Protein AF-A0A966SV02-F1 (afdb_monomer)

Nearest PDB structures (foldseek):
  1miy-assembly1_B  TM=7.704E-01  e=9.177E-01  Geobacillus stearothermophilus
  6tvz-assembly1_A  TM=8.259E-01  e=4.206E+00  Planococcus halocryophilus
  2cru-assembly1_A  TM=5.093E-01  e=5.977E+00  Homo sapiens

Structure (mmCIF, N/CA/C/O backbone):
data_AF-A0A966SV02-F1
#
_entry.id   AF-A0A966SV02-F1
#
loop_
_atom_site.group_PDB
_at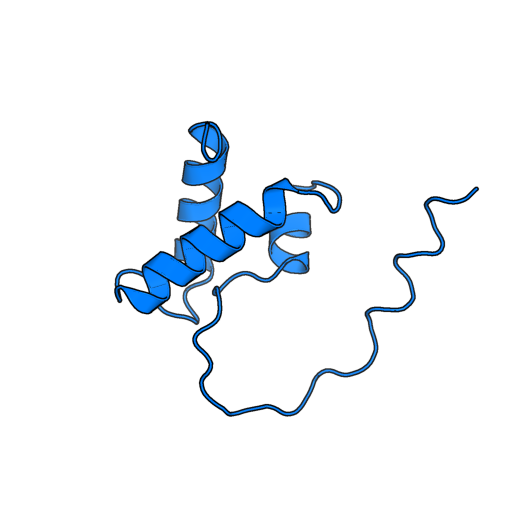om_site.id
_atom_site.type_symbol
_atom_site.label_atom_id
_atom_site.label_alt_id
_atom_site.label_comp_id
_atom_site.label_asym_id
_atom_site.label_entity_id
_atom_site.label_seq_id
_atom_site.pdbx_PDB_ins_code
_atom_site.Cartn_x
_atom_site.Cartn_y
_atom_site.Cartn_z
_atom_site.occupancy
_atom_site.B_iso_or_equiv
_atom_site.auth_seq_id
_atom_site.auth_comp_id
_atom_site.auth_asym_id
_atom_site.auth_atom_id
_atom_site.pdbx_PDB_model_num
ATOM 1 N N . ASP A 1 1 ? -20.348 22.910 -6.551 1.00 47.78 1 ASP A N 1
ATOM 2 C CA . ASP A 1 1 ? -19.799 21.655 -6.009 1.00 47.78 1 ASP A CA 1
ATOM 3 C C . ASP A 1 1 ? -18.356 21.444 -6.402 1.00 47.78 1 ASP A C 1
ATOM 5 O O . ASP A 1 1 ? -18.046 21.448 -7.583 1.00 47.78 1 ASP A O 1
ATOM 9 N N . ARG A 1 2 ? -17.458 21.366 -5.412 1.00 46.31 2 ARG A N 1
ATOM 10 C CA . ARG A 1 2 ? -15.992 21.372 -5.600 1.00 46.31 2 ARG A CA 1
ATOM 11 C C . ARG A 1 2 ? -15.330 20.002 -5.420 1.00 46.31 2 ARG A C 1
ATOM 13 O O . ARG A 1 2 ? -14.107 19.930 -5.407 1.00 46.31 2 ARG A O 1
ATOM 20 N N . VAL A 1 3 ? -16.122 18.942 -5.265 1.00 55.50 3 VAL A N 1
ATOM 21 C CA . VAL A 1 3 ? -15.608 17.589 -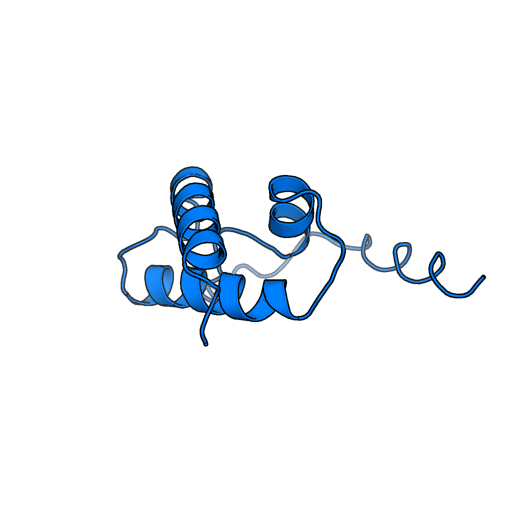4.997 1.00 55.50 3 VAL A CA 1
ATOM 22 C C . VAL A 1 3 ? -15.584 16.712 -6.261 1.00 55.50 3 VAL A C 1
ATOM 24 O O . VAL A 1 3 ? -14.809 15.766 -6.313 1.00 55.50 3 VAL A O 1
ATOM 27 N N . ASP A 1 4 ? -16.295 17.082 -7.332 1.00 49.00 4 ASP A N 1
ATOM 28 C CA . ASP A 1 4 ? -16.443 16.216 -8.519 1.00 49.00 4 ASP A CA 1
ATOM 29 C C . ASP A 1 4 ? -15.527 16.538 -9.715 1.00 49.00 4 ASP A C 1
ATOM 31 O O . ASP A 1 4 ? -15.491 15.779 -10.682 1.00 49.00 4 ASP A O 1
ATOM 35 N N . ASP A 1 5 ? -14.733 17.614 -9.674 1.00 45.47 5 ASP A N 1
ATOM 36 C CA . ASP A 1 5 ? -13.902 18.013 -10.830 1.00 45.47 5 ASP A CA 1
ATOM 37 C C . ASP A 1 5 ? -12.451 17.482 -10.778 1.00 45.47 5 ASP A C 1
ATOM 39 O O . ASP A 1 5 ? -11.671 17.673 -11.710 1.00 45.47 5 ASP A O 1
ATOM 43 N N . PHE A 1 6 ? -12.074 16.759 -9.713 1.00 48.84 6 PHE A N 1
ATOM 44 C CA . PHE A 1 6 ? -10.711 16.227 -9.539 1.00 48.84 6 PHE A CA 1
ATOM 45 C C . PHE A 1 6 ? -10.499 14.818 -10.117 1.00 48.84 6 PHE A C 1
ATOM 47 O O . PHE A 1 6 ? -9.374 14.459 -10.458 1.00 48.84 6 PHE A O 1
ATOM 54 N N . ALA A 1 7 ? -11.559 14.025 -10.295 1.00 54.09 7 ALA A N 1
ATOM 55 C CA . ALA A 1 7 ? -11.448 12.630 -10.742 1.00 54.09 7 ALA A CA 1
ATOM 56 C C . ALA A 1 7 ? -11.272 12.466 -12.267 1.00 54.09 7 ALA A C 1
ATOM 58 O O . ALA A 1 7 ? -11.051 11.363 -12.766 1.00 54.09 7 ALA A O 1
ATOM 59 N N . ARG A 1 8 ? -11.381 13.553 -13.041 1.00 47.41 8 ARG A N 1
ATOM 60 C CA . ARG A 1 8 ? -11.479 13.483 -14.508 1.00 47.41 8 ARG A CA 1
ATOM 61 C C . ARG A 1 8 ? -10.145 13.643 -15.250 1.00 47.41 8 ARG A C 1
ATOM 63 O O . ARG A 1 8 ? -10.085 13.297 -16.423 1.00 47.41 8 ARG A O 1
ATOM 70 N N . ARG A 1 9 ? -9.072 14.103 -14.592 1.00 48.62 9 ARG A N 1
ATOM 71 C CA . ARG A 1 9 ? -7.767 14.381 -15.237 1.00 48.62 9 ARG A CA 1
ATOM 72 C C . ARG A 1 9 ? -6.727 13.255 -15.164 1.00 48.62 9 ARG A C 1
ATOM 74 O O . ARG A 1 9 ? -5.717 13.349 -15.845 1.00 48.62 9 ARG A O 1
ATOM 81 N N . CYS A 1 10 ? -6.964 12.190 -14.399 1.00 49.38 10 CYS A N 1
ATOM 82 C CA . CYS A 1 10 ? -5.973 11.122 -14.181 1.00 49.38 10 CYS A CA 1
ATOM 83 C C . CYS A 1 10 ? -6.178 9.879 -15.064 1.00 49.38 10 CYS A C 1
ATOM 85 O O . CYS A 1 10 ? -5.827 8.780 -14.653 1.00 49.38 10 CYS A O 1
ATOM 87 N N . ARG A 1 11 ? -6.774 10.016 -16.254 1.00 49.66 11 ARG A N 1
ATOM 88 C CA . ARG A 1 11 ? -6.977 8.878 -17.176 1.00 49.66 11 ARG A CA 1
ATOM 89 C C . ARG A 1 11 ? -6.204 8.964 -18.485 1.00 49.66 11 ARG A C 1
ATOM 91 O O . ARG A 1 11 ? -6.436 8.154 -19.376 1.00 49.66 11 ARG A O 1
ATOM 98 N N . GLU A 1 12 ? -5.263 9.889 -18.599 1.00 44.69 12 GLU A N 1
ATOM 99 C CA . GLU A 1 12 ? -4.441 9.986 -19.799 1.00 44.69 12 GLU A CA 1
ATOM 100 C C . GLU A 1 12 ? -3.056 9.384 -19.557 1.00 44.69 12 GLU A C 1
ATOM 102 O O . GLU A 1 12 ? -2.263 9.899 -18.774 1.00 44.69 12 GLU A O 1
ATOM 107 N N . LEU A 1 13 ? -2.809 8.307 -20.312 1.00 48.56 13 LEU A N 1
ATOM 108 C CA . LEU A 1 13 ? -1.512 7.743 -20.694 1.00 48.56 13 LEU A CA 1
ATOM 109 C C . LEU A 1 13 ? -0.896 6.718 -19.731 1.00 4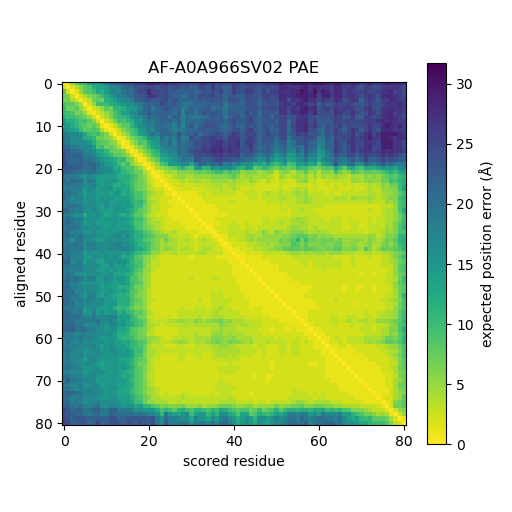8.56 13 LEU A C 1
ATOM 111 O O . LEU A 1 13 ? 0.096 6.941 -19.044 1.00 48.56 13 LEU A O 1
ATOM 115 N N . GLN A 1 14 ? -1.468 5.514 -19.820 1.00 53.16 14 GLN A N 1
ATOM 116 C CA . GLN A 1 14 ? -0.690 4.276 -19.867 1.00 53.16 14 GLN A CA 1
ATOM 117 C C . GLN A 1 14 ? 0.424 4.368 -20.929 1.00 53.16 14 GLN A C 1
ATOM 119 O O . GLN A 1 14 ? 0.214 4.941 -21.997 1.00 53.16 14 GLN A O 1
ATOM 124 N N . ALA A 1 15 ? 1.523 3.667 -20.640 1.00 52.28 15 ALA A N 1
ATOM 125 C CA . ALA A 1 15 ? 2.666 3.322 -21.491 1.00 52.28 15 ALA A CA 1
ATOM 126 C C . ALA A 1 15 ? 3.948 4.151 -21.287 1.00 52.28 15 ALA A C 1
ATOM 128 O O . ALA A 1 15 ? 3.966 5.372 -21.398 1.00 52.28 15 ALA A O 1
ATOM 129 N N . ALA A 1 16 ? 5.035 3.393 -21.094 1.00 47.81 16 ALA A N 1
ATOM 130 C CA . ALA A 1 16 ? 6.448 3.769 -21.055 1.00 47.81 16 ALA A CA 1
ATOM 131 C C . ALA A 1 16 ? 7.034 4.180 -19.692 1.00 47.81 16 ALA A C 1
ATOM 133 O O . ALA A 1 16 ? 7.321 5.350 -19.445 1.00 47.81 16 ALA A O 1
ATOM 134 N N . GLN A 1 17 ? 7.374 3.177 -18.870 1.00 44.66 17 GLN A N 1
ATOM 135 C CA . GLN A 1 17 ? 8.723 3.126 -18.291 1.00 44.66 17 GLN A CA 1
ATOM 136 C C . GLN A 1 17 ? 9.070 1.724 -17.757 1.00 44.66 17 GLN A C 1
ATOM 138 O O . GLN A 1 17 ? 8.920 1.447 -16.573 1.00 44.66 17 GLN A O 1
ATOM 143 N N . ASP A 1 18 ? 9.601 0.867 -18.636 1.00 47.28 18 ASP A N 1
ATOM 144 C CA . ASP A 1 18 ? 10.402 -0.309 -18.260 1.00 47.28 18 ASP A CA 1
ATOM 145 C C . ASP A 1 18 ? 11.781 0.146 -17.762 1.00 47.28 18 ASP A C 1
ATOM 147 O O . ASP A 1 18 ? 12.819 -0.020 -18.400 1.00 47.28 18 ASP A O 1
ATOM 151 N N . VAL A 1 19 ? 11.790 0.786 -16.602 1.00 51.09 19 VAL A N 1
ATOM 152 C CA . VAL A 1 19 ? 12.959 0.813 -15.731 1.00 51.09 19 VAL A CA 1
ATOM 153 C C . VAL A 1 19 ? 12.419 0.235 -14.446 1.00 51.09 19 VAL A C 1
ATOM 155 O O . VAL A 1 19 ? 11.552 0.878 -13.859 1.00 51.09 19 VAL A O 1
ATOM 158 N N . ALA A 1 20 ? 12.863 -0.968 -14.070 1.00 55.41 20 ALA A N 1
ATOM 159 C CA . ALA A 1 20 ? 12.422 -1.717 -12.893 1.00 55.41 20 ALA A CA 1
ATOM 160 C C . ALA A 1 20 ? 12.670 -0.916 -11.601 1.00 55.41 20 ALA A C 1
ATOM 162 O O . ALA A 1 20 ? 13.601 -1.148 -10.835 1.00 55.41 20 ALA A O 1
ATOM 163 N N . ARG A 1 21 ? 11.867 0.123 -11.395 1.00 65.94 21 ARG A N 1
ATOM 164 C CA . ARG A 1 21 ? 11.685 0.801 -10.129 1.00 65.94 21 ARG A CA 1
ATOM 165 C C . ARG A 1 21 ? 10.716 -0.104 -9.409 1.00 65.94 21 ARG A C 1
ATOM 167 O O . ARG A 1 21 ? 9.560 -0.132 -9.807 1.00 65.94 21 ARG A O 1
ATOM 174 N N . LEU A 1 22 ? 11.202 -0.848 -8.420 1.00 73.00 22 LEU A N 1
ATOM 175 C CA . LEU A 1 22 ? 10.356 -1.660 -7.549 1.00 73.00 22 LEU A CA 1
ATOM 176 C C . LEU A 1 22 ? 9.137 -0.822 -7.148 1.00 73.00 22 LEU A C 1
ATOM 178 O O . LEU A 1 22 ? 9.283 0.296 -6.640 1.00 73.00 22 LEU A O 1
ATOM 182 N N . GLN A 1 23 ?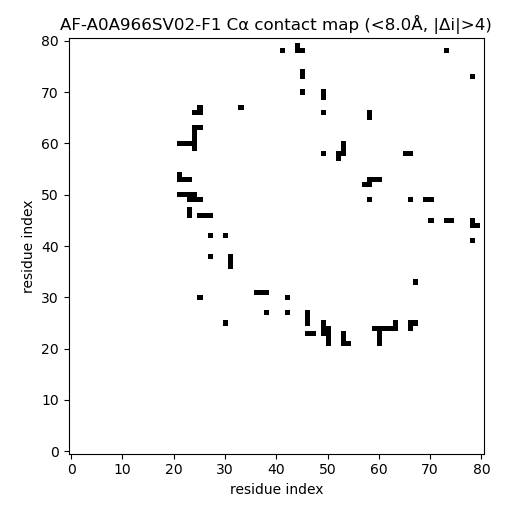 7.947 -1.317 -7.473 1.00 80.44 23 GLN A N 1
ATOM 183 C CA . GLN A 1 23 ? 6.684 -0.670 -7.138 1.00 80.44 23 GLN A CA 1
ATOM 184 C C . GLN A 1 23 ? 5.863 -1.588 -6.239 1.00 80.44 23 GLN A C 1
ATOM 186 O O . GLN A 1 23 ? 6.041 -2.802 -6.223 1.00 80.44 23 GLN A O 1
ATOM 191 N N . SER A 1 24 ? 4.941 -0.989 -5.486 1.00 82.50 24 SER A N 1
ATOM 192 C CA . SER A 1 24 ? 3.900 -1.756 -4.803 1.00 82.50 24 SER A CA 1
ATOM 193 C C . SER A 1 24 ? 3.045 -2.499 -5.845 1.00 82.50 24 SER A C 1
ATOM 195 O O . SER A 1 24 ? 2.633 -1.853 -6.815 1.00 82.50 24 SER A O 1
ATOM 197 N N . PRO A 1 25 ? 2.675 -3.775 -5.616 1.00 87.69 25 PRO A N 1
ATOM 198 C CA . PRO A 1 25 ? 1.815 -4.540 -6.530 1.00 87.69 25 PRO A CA 1
ATOM 199 C C . PRO A 1 25 ? 0.402 -3.960 -6.662 1.00 87.69 25 PRO A C 1
ATOM 201 O O . PRO A 1 25 ? -0.331 -4.247 -7.610 1.00 87.69 25 PRO A O 1
ATOM 204 N N . LEU A 1 26 ? -0.007 -3.140 -5.688 1.00 87.44 26 LEU A N 1
ATOM 205 C CA . LEU A 1 26 ? -1.270 -2.412 -5.701 1.00 87.44 26 LEU A CA 1
ATOM 206 C C . LEU A 1 26 ? -1.022 -0.907 -5.834 1.00 87.44 26 LEU A C 1
ATOM 208 O O . LEU A 1 26 ? -0.292 -0.296 -5.043 1.00 87.44 26 LEU A O 1
ATOM 212 N N . ASP A 1 27 ? -1.669 -0.304 -6.828 1.00 86.88 27 ASP A N 1
ATOM 213 C CA . ASP A 1 27 ? -1.717 1.139 -7.024 1.00 86.88 27 ASP A CA 1
ATOM 214 C C . ASP A 1 27 ? -2.861 1.782 -6.215 1.00 86.88 27 ASP A C 1
ATOM 216 O O . ASP A 1 27 ? -3.641 1.119 -5.526 1.00 86.88 27 ASP A O 1
ATOM 220 N N . GLY A 1 28 ? -2.933 3.116 -6.246 1.00 81.00 28 GLY A N 1
ATOM 221 C CA . GLY A 1 28 ? -3.953 3.848 -5.492 1.00 81.00 28 GLY A CA 1
ATOM 222 C C . GLY A 1 28 ? -5.374 3.495 -5.933 1.00 81.00 28 GLY A C 1
ATOM 223 O O . GLY A 1 28 ? -6.257 3.363 -5.088 1.00 81.00 28 GLY A O 1
ATOM 224 N N . ASP A 1 29 ? -5.581 3.281 -7.232 1.00 84.81 29 ASP A N 1
ATOM 225 C CA . ASP A 1 29 ? -6.891 2.970 -7.802 1.00 84.81 29 ASP A CA 1
ATOM 226 C C . ASP A 1 29 ? -7.358 1.561 -7.430 1.00 84.81 29 ASP A C 1
ATOM 228 O O . ASP A 1 29 ? -8.529 1.368 -7.090 1.00 84.81 29 ASP A O 1
ATOM 232 N N . ALA A 1 30 ? -6.455 0.579 -7.433 1.00 86.56 30 ALA A N 1
ATOM 233 C CA . ALA A 1 30 ? -6.731 -0.773 -6.973 1.00 86.56 30 ALA A CA 1
ATOM 234 C C . ALA A 1 30 ? -7.083 -0.787 -5.484 1.00 86.56 30 ALA A C 1
ATOM 236 O O . ALA A 1 30 ? -8.051 -1.437 -5.098 1.00 86.56 30 ALA A O 1
ATOM 237 N N . LEU A 1 31 ? -6.359 -0.032 -4.652 1.00 87.44 31 LEU A N 1
ATOM 238 C CA . LEU A 1 31 ? -6.667 0.086 -3.225 1.00 87.44 31 LEU A CA 1
ATOM 239 C C . LEU A 1 31 ? -8.042 0.729 -2.997 1.00 87.44 31 LEU A C 1
ATOM 241 O O . LEU A 1 31 ? -8.840 0.210 -2.217 1.00 87.44 31 LEU A O 1
ATOM 245 N N . MET A 1 32 ? -8.362 1.818 -3.697 1.00 89.69 32 MET A N 1
ATOM 246 C CA . MET A 1 32 ? -9.679 2.457 -3.590 1.00 89.69 32 MET A CA 1
ATOM 247 C C . MET A 1 32 ? -10.813 1.499 -3.970 1.00 89.69 32 MET A C 1
ATOM 249 O O . MET A 1 32 ? -11.796 1.400 -3.235 1.00 89.69 32 MET A O 1
ATOM 253 N N . GLN A 1 33 ? -10.659 0.745 -5.062 1.00 89.38 33 GLN A N 1
ATOM 254 C CA . GLN A 1 33 ? -11.636 -0.266 -5.480 1.00 89.38 33 GLN A CA 1
ATOM 255 C C . GLN A 1 33 ? -11.749 -1.416 -4.471 1.00 89.38 33 GLN A C 1
ATOM 257 O O . GLN A 1 33 ? -12.855 -1.817 -4.117 1.00 89.38 33 GLN A O 1
ATOM 262 N N . LEU A 1 34 ? -10.620 -1.912 -3.962 1.00 87.31 34 LEU A N 1
ATOM 263 C CA . LEU A 1 34 ? -10.558 -3.048 -3.042 1.00 87.31 34 LEU A CA 1
ATOM 264 C C . LEU A 1 34 ? -11.238 -2.767 -1.695 1.00 87.31 34 LEU A C 1
ATOM 266 O O . LEU A 1 34 ? -11.864 -3.657 -1.110 1.00 87.31 34 LEU A O 1
ATOM 270 N N . PHE A 1 35 ? -11.090 -1.539 -1.195 1.00 86.31 35 PHE A N 1
ATOM 271 C CA . PHE A 1 35 ? -11.626 -1.117 0.098 1.00 86.31 35 PHE A CA 1
ATOM 272 C C . PHE A 1 35 ? -12.928 -0.318 -0.008 1.00 86.31 35 PHE A C 1
ATOM 274 O O . PHE A 1 35 ? -13.524 -0.015 1.025 1.00 86.31 35 PHE A O 1
ATOM 281 N N . GLY A 1 36 ? -13.367 0.045 -1.219 1.00 86.75 36 GLY A N 1
ATOM 282 C CA . GLY A 1 36 ? -14.525 0.919 -1.436 1.00 86.75 36 GLY A CA 1
ATOM 283 C C . GLY A 1 36 ? -14.378 2.284 -0.755 1.00 86.75 36 GLY A C 1
ATOM 284 O O . GLY A 1 36 ? -15.370 2.901 -0.372 1.00 86.75 36 GLY A O 1
ATOM 285 N N . ARG A 1 37 ? -13.137 2.730 -0.530 1.00 83.38 37 ARG A N 1
ATOM 286 C CA . ARG A 1 37 ? -12.811 3.972 0.178 1.00 83.38 37 ARG A CA 1
ATOM 287 C C . ARG A 1 37 ? -12.339 5.017 -0.817 1.00 83.38 37 ARG A C 1
ATOM 289 O O . ARG A 1 37 ? -11.594 4.710 -1.743 1.00 83.38 37 ARG A O 1
ATOM 296 N N . GLY A 1 38 ? -12.748 6.259 -0.582 1.00 81.50 38 GLY A N 1
ATOM 297 C CA . GLY A 1 38 ? -12.273 7.395 -1.359 1.00 81.50 38 GLY A CA 1
ATOM 298 C C . GLY A 1 38 ? -10.767 7.643 -1.191 1.00 81.50 38 GLY A C 1
ATOM 299 O O . GLY A 1 38 ? -10.130 7.089 -0.281 1.00 81.50 38 GLY A O 1
ATOM 300 N N . PRO A 1 39 ? -10.200 8.510 -2.044 1.00 86.38 39 PRO A N 1
ATOM 301 C CA . PRO A 1 39 ? -8.805 8.908 -1.938 1.00 86.38 39 PRO A CA 1
ATOM 302 C C . PRO A 1 39 ? -8.529 9.510 -0.558 1.00 86.38 39 PRO A C 1
ATOM 304 O O . PRO A 1 39 ? -9.339 10.264 -0.018 1.00 86.38 39 PRO A O 1
ATOM 307 N N . GLY A 1 40 ? -7.379 9.187 0.030 1.00 84.38 40 GLY A N 1
ATOM 308 C CA . GLY A 1 40 ? -7.030 9.709 1.345 1.00 84.38 40 GLY A CA 1
ATOM 309 C C . GLY A 1 40 ? -5.631 9.332 1.810 1.00 84.38 40 GLY A C 1
ATOM 310 O O . GLY A 1 40 ? -4.937 8.533 1.181 1.00 84.38 40 GLY A O 1
ATOM 311 N N . ALA A 1 41 ? -5.241 9.898 2.955 1.00 86.81 41 ALA A N 1
ATOM 312 C CA . ALA A 1 41 ? -3.919 9.711 3.557 1.00 86.81 41 ALA A CA 1
ATOM 313 C C . ALA A 1 41 ? -3.588 8.242 3.882 1.00 86.81 41 ALA A C 1
ATOM 315 O O . ALA A 1 41 ? -2.419 7.910 4.014 1.00 86.81 41 ALA A O 1
ATOM 316 N N . TRP A 1 42 ? -4.596 7.366 3.953 1.00 88.62 42 TRP A N 1
ATOM 317 C CA . TRP A 1 42 ? -4.458 5.932 4.217 1.00 88.62 42 TRP A CA 1
ATOM 318 C C . TRP A 1 42 ? -3.821 5.139 3.062 1.00 88.62 42 TRP A C 1
ATOM 320 O O . TRP A 1 42 ? -3.267 4.072 3.300 1.00 88.62 4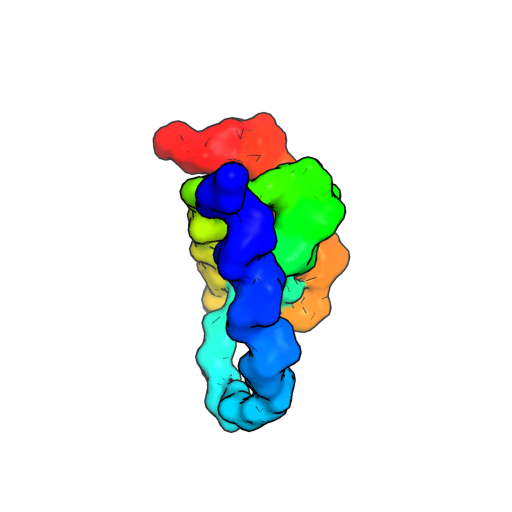2 TRP A O 1
ATOM 330 N N . ILE A 1 43 ? -3.866 5.641 1.821 1.00 87.94 43 ILE A N 1
ATOM 331 C CA . ILE A 1 43 ? -3.330 4.929 0.644 1.00 87.94 43 ILE A CA 1
ATOM 332 C C . ILE A 1 43 ? -1.801 4.863 0.702 1.00 87.94 43 ILE A C 1
ATOM 334 O O . ILE A 1 43 ? -1.204 3.835 0.395 1.00 87.94 43 ILE A O 1
ATOM 338 N N . ARG A 1 44 ? -1.161 5.965 1.107 1.00 88.81 44 ARG A N 1
ATOM 339 C CA . ARG A 1 44 ? 0.298 6.089 1.150 1.00 88.81 44 ARG A CA 1
ATOM 340 C C . ARG A 1 44 ? 0.976 5.072 2.082 1.00 88.81 44 ARG A C 1
ATOM 342 O O . ARG A 1 44 ? 1.791 4.320 1.567 1.00 88.81 44 ARG A O 1
ATOM 349 N N . PRO A 1 45 ? 0.614 4.953 3.375 1.00 91.00 45 PRO A N 1
ATOM 350 C CA . PRO A 1 45 ? 1.232 3.972 4.266 1.00 91.00 45 PRO A CA 1
ATOM 351 C C . PRO A 1 45 ? 0.979 2.526 3.822 1.00 91.00 45 PRO A C 1
ATOM 353 O O . PRO A 1 45 ? 1.853 1.689 3.998 1.00 91.00 45 PRO A O 1
ATOM 356 N N . VAL A 1 46 ? -0.164 2.224 3.190 1.00 91.12 46 VAL A N 1
ATOM 357 C CA . VAL A 1 46 ? -0.415 0.890 2.613 1.00 91.12 46 VAL A CA 1
ATOM 358 C C . VAL A 1 46 ? 0.530 0.613 1.444 1.00 91.12 46 VAL A C 1
ATOM 360 O O . VAL A 1 46 ? 1.138 -0.450 1.392 1.00 91.12 46 VAL A O 1
ATOM 363 N N . LYS A 1 47 ? 0.682 1.563 0.513 1.00 90.12 47 LYS A N 1
ATOM 364 C CA . LYS A 1 47 ? 1.616 1.421 -0.613 1.00 90.12 47 LYS A CA 1
ATOM 365 C C . LYS A 1 47 ? 3.064 1.319 -0.149 1.00 90.12 47 LYS A C 1
ATOM 367 O O . LYS A 1 47 ? 3.802 0.512 -0.698 1.00 90.12 47 LYS A O 1
ATOM 372 N N . ASP A 1 48 ? 3.454 2.117 0.841 1.00 91.06 48 ASP A N 1
ATOM 373 C CA . ASP A 1 48 ? 4.808 2.107 1.395 1.00 91.06 48 ASP A CA 1
ATOM 374 C C . ASP A 1 48 ? 5.090 0.773 2.110 1.00 91.06 48 ASP A C 1
ATOM 376 O O . ASP A 1 48 ? 6.159 0.198 1.927 1.00 91.06 48 ASP A O 1
ATOM 380 N N . TYR A 1 49 ? 4.108 0.229 2.839 1.00 92.25 49 TYR A N 1
ATOM 381 C CA . TYR A 1 49 ? 4.190 -1.100 3.449 1.00 92.25 49 TYR A CA 1
ATOM 382 C C . TYR A 1 49 ? 4.362 -2.210 2.403 1.00 92.25 49 TYR A C 1
ATOM 384 O O . TYR A 1 49 ? 5.293 -3.004 2.498 1.00 92.25 49 TYR A O 1
ATOM 392 N N . LEU A 1 50 ? 3.505 -2.243 1.377 1.00 92.06 50 LEU A N 1
ATOM 393 C CA . LEU A 1 50 ? 3.590 -3.248 0.313 1.00 92.06 50 LEU A CA 1
ATOM 394 C C . LEU A 1 50 ? 4.894 -3.137 -0.480 1.00 92.06 50 LEU A C 1
ATOM 396 O O . LEU A 1 50 ? 5.496 -4.151 -0.812 1.00 92.06 50 LEU A O 1
ATOM 400 N N . LEU A 1 51 ? 5.349 -1.913 -0.756 1.00 91.62 51 LEU A N 1
ATOM 401 C CA . LEU A 1 51 ? 6.632 -1.676 -1.408 1.00 91.62 51 LEU A CA 1
ATOM 402 C C . LEU A 1 51 ? 7.802 -2.179 -0.553 1.00 91.62 51 LEU A C 1
ATOM 404 O O . LEU A 1 51 ? 8.719 -2.778 -1.103 1.00 91.62 51 LEU A O 1
ATOM 408 N N . GLY A 1 52 ? 7.765 -1.970 0.766 1.00 91.19 52 GLY A N 1
ATOM 409 C CA . GLY A 1 52 ? 8.764 -2.513 1.689 1.00 91.19 52 GLY A CA 1
ATOM 410 C C . GLY A 1 52 ? 8.890 -4.030 1.561 1.00 91.19 52 GLY A C 1
ATOM 411 O O . GLY A 1 52 ? 9.983 -4.530 1.336 1.00 91.19 52 GLY A O 1
ATOM 412 N N . LEU A 1 53 ? 7.762 -4.745 1.550 1.00 92.88 53 LEU A N 1
ATOM 413 C CA . LEU A 1 53 ? 7.754 -6.203 1.375 1.00 92.88 53 LEU A CA 1
ATOM 414 C C . LEU A 1 53 ? 8.303 -6.653 0.017 1.00 92.88 53 LEU A C 1
ATOM 416 O O . LEU A 1 53 ? 8.941 -7.700 -0.069 1.00 92.88 53 LEU A O 1
ATOM 420 N N . VAL A 1 54 ? 8.077 -5.869 -1.041 1.00 90.94 54 VAL A N 1
ATOM 421 C CA . VAL A 1 54 ? 8.666 -6.137 -2.362 1.00 90.94 54 VAL A CA 1
ATOM 422 C C . VAL A 1 54 ? 10.178 -5.928 -2.353 1.00 90.94 54 VAL A C 1
ATOM 424 O O . VAL A 1 54 ? 10.917 -6.733 -2.913 1.00 90.94 54 VAL A O 1
ATOM 427 N N . ILE A 1 55 ? 10.653 -4.874 -1.688 1.00 89.75 55 ILE A N 1
ATOM 428 C CA . ILE A 1 55 ? 12.086 -4.605 -1.520 1.00 89.75 55 ILE A CA 1
ATOM 429 C C . ILE A 1 55 ? 12.755 -5.712 -0.692 1.00 89.75 55 ILE A C 1
ATOM 431 O O . ILE A 1 55 ? 13.851 -6.149 -1.041 1.00 89.75 55 ILE A O 1
ATOM 435 N N . ASP A 1 56 ? 12.085 -6.188 0.356 1.00 90.88 56 ASP A N 1
ATOM 436 C CA . ASP A 1 56 ? 12.570 -7.253 1.240 1.00 90.88 56 ASP A CA 1
ATOM 437 C C . ASP A 1 56 ? 12.476 -8.653 0.596 1.00 90.88 56 ASP A C 1
ATOM 439 O O . ASP A 1 56 ? 13.028 -9.622 1.119 1.00 90.88 56 ASP A O 1
ATOM 443 N N . GLY A 1 57 ? 11.811 -8.771 -0.561 1.00 90.81 57 GLY A N 1
ATOM 444 C CA . GLY A 1 57 ? 11.617 -10.031 -1.284 1.00 90.81 57 GLY A CA 1
ATOM 445 C C . GLY A 1 57 ? 10.557 -10.952 -0.670 1.00 90.81 57 GLY A C 1
ATOM 446 O O . GLY A 1 57 ? 10.466 -12.118 -1.050 1.00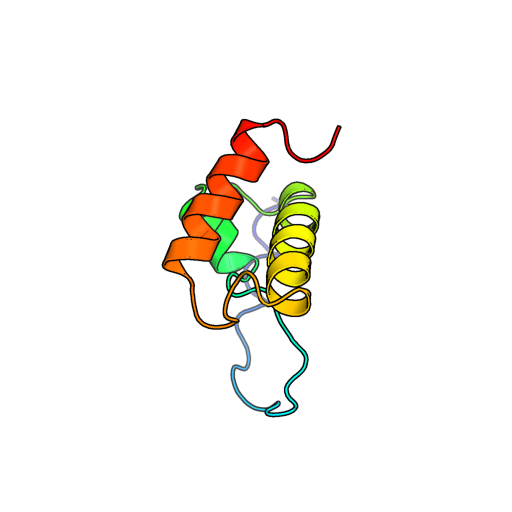 90.81 57 GLY A O 1
ATO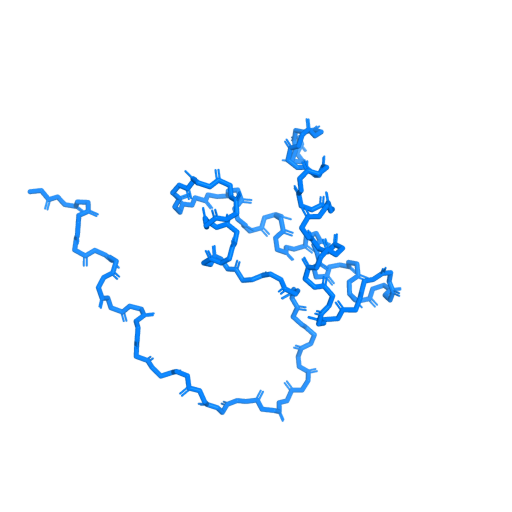M 447 N N . GLU A 1 58 ? 9.751 -10.446 0.266 1.00 92.50 58 GLU A N 1
ATOM 448 C CA . GLU A 1 58 ? 8.629 -11.172 0.875 1.00 92.50 58 GLU A CA 1
ATOM 449 C C . GLU A 1 58 ? 7.360 -11.147 0.010 1.00 92.50 58 GLU A C 1
ATOM 451 O O . GLU A 1 58 ? 6.455 -11.964 0.198 1.00 92.50 58 GLU A O 1
ATOM 456 N N . LEU A 1 59 ? 7.282 -10.207 -0.933 1.00 91.06 59 LEU A N 1
ATOM 457 C CA . LEU A 1 59 ? 6.161 -10.026 -1.847 1.00 91.06 59 LEU A CA 1
ATOM 458 C C . LEU A 1 59 ? 6.693 -9.820 -3.268 1.00 91.06 59 LEU A C 1
ATOM 460 O O . LEU A 1 59 ? 7.613 -9.037 -3.475 1.00 91.06 59 LEU A O 1
ATOM 464 N N . ALA A 1 60 ? 6.124 -10.500 -4.261 1.00 87.81 60 ALA A N 1
ATOM 465 C CA . ALA A 1 60 ? 6.473 -10.223 -5.651 1.00 87.81 60 ALA A CA 1
ATOM 466 C C . ALA A 1 60 ? 5.734 -8.972 -6.149 1.00 87.81 60 ALA A C 1
ATOM 468 O O . ALA A 1 60 ? 4.605 -8.703 -5.734 1.00 87.81 60 ALA A O 1
ATOM 469 N N . GLU A 1 61 ? 6.359 -8.206 -7.046 1.00 85.69 61 GLU A N 1
ATOM 470 C CA . GLU A 1 61 ? 5.785 -6.964 -7.590 1.00 85.69 61 GLU A CA 1
ATOM 471 C C . GLU A 1 61 ? 4.480 -7.183 -8.381 1.00 85.69 61 GLU A C 1
ATOM 473 O O . GLU A 1 61 ? 3.678 -6.265 -8.534 1.00 85.69 61 GLU A O 1
ATOM 478 N N . ASP A 1 62 ? 4.247 -8.405 -8.856 1.00 84.44 62 ASP A N 1
ATOM 479 C CA . ASP A 1 62 ? 3.069 -8.840 -9.603 1.00 84.44 62 ASP A CA 1
ATOM 480 C C . ASP A 1 62 ? 2.049 -9.615 -8.748 1.00 84.44 62 ASP A C 1
ATOM 482 O O . ASP A 1 62 ? 0.929 -9.874 -9.205 1.00 84.44 62 ASP A O 1
ATOM 486 N N . ASP A 1 63 ? 2.375 -9.930 -7.491 1.00 90.25 63 ASP A N 1
ATOM 487 C CA . ASP A 1 63 ? 1.513 -10.706 -6.599 1.00 90.25 63 ASP A CA 1
ATOM 488 C C . ASP A 1 63 ? 0.437 -9.829 -5.939 1.00 90.25 63 ASP A C 1
ATOM 490 O O . ASP A 1 63 ? 0.499 -9.399 -4.781 1.00 90.25 63 ASP A O 1
ATOM 494 N N . ARG A 1 64 ? -0.599 -9.549 -6.729 1.00 89.19 64 ARG A N 1
ATOM 495 C CA . ARG A 1 64 ? -1.745 -8.725 -6.325 1.00 89.19 64 ARG A CA 1
ATOM 496 C C . ARG A 1 64 ? -2.646 -9.411 -5.302 1.00 89.19 64 ARG A C 1
ATOM 498 O O . ARG A 1 64 ? -3.293 -8.716 -4.511 1.00 89.19 64 ARG A O 1
ATOM 505 N N . GLU A 1 65 ? -2.724 -10.739 -5.326 1.00 91.62 65 GLU A N 1
ATOM 506 C CA . GLU A 1 65 ? -3.539 -11.509 -4.383 1.00 91.62 65 GLU A CA 1
ATOM 507 C C . GLU A 1 65 ? -2.939 -11.412 -2.986 1.00 91.62 65 GLU A C 1
ATOM 509 O O . GLU A 1 65 ? -3.610 -10.965 -2.050 1.00 91.62 65 GLU A O 1
ATOM 514 N N . ARG A 1 66 ? -1.641 -11.695 -2.856 1.00 92.12 66 ARG A N 1
ATOM 515 C CA . ARG A 1 66 ? -0.956 -11.592 -1.573 1.00 92.12 66 ARG A CA 1
ATOM 516 C C . ARG A 1 66 ? -0.899 -10.155 -1.073 1.00 92.12 66 ARG A C 1
ATOM 518 O O . ARG A 1 66 ? -1.170 -9.901 0.102 1.00 92.12 66 ARG A O 1
ATOM 525 N N . ALA A 1 67 ? -0.650 -9.193 -1.963 1.00 92.81 67 ALA A N 1
ATOM 526 C CA . ALA A 1 67 ? -0.692 -7.773 -1.622 1.00 92.81 67 ALA A CA 1
ATOM 527 C C . ALA A 1 67 ? -2.062 -7.344 -1.067 1.00 92.81 67 ALA A C 1
ATOM 529 O O . ALA A 1 67 ? -2.144 -6.531 -0.146 1.00 92.81 67 ALA A O 1
ATOM 530 N N . THR A 1 68 ? -3.150 -7.914 -1.592 1.00 92.50 68 THR A N 1
ATOM 531 C CA . THR A 1 68 ? -4.516 -7.645 -1.128 1.00 92.50 68 THR A CA 1
ATOM 532 C C . THR A 1 68 ? -4.731 -8.130 0.302 1.00 92.50 68 THR A C 1
ATOM 534 O O . THR A 1 68 ? -5.281 -7.396 1.128 1.00 92.50 68 THR A O 1
ATOM 537 N N . GLU A 1 69 ? -4.299 -9.350 0.614 1.00 94.00 69 GLU A N 1
ATOM 538 C CA . GLU A 1 69 ? -4.398 -9.914 1.964 1.00 94.00 69 GLU A CA 1
ATOM 539 C C . GLU A 1 69 ? -3.613 -9.078 2.977 1.00 94.00 69 GLU A C 1
ATOM 541 O O . GLU A 1 69 ? -4.139 -8.699 4.027 1.00 94.00 69 GLU A O 1
ATOM 546 N N . LEU A 1 70 ? -2.376 -8.728 2.624 1.00 93.50 70 LEU A N 1
ATOM 547 C CA . LEU A 1 70 ? -1.474 -7.933 3.453 1.00 93.50 70 LEU A CA 1
ATOM 548 C C . LEU A 1 70 ? -2.012 -6.518 3.681 1.00 93.50 70 LEU A C 1
ATOM 550 O O . LEU A 1 70 ? -2.024 -6.036 4.812 1.00 93.50 70 LEU A O 1
ATOM 554 N N .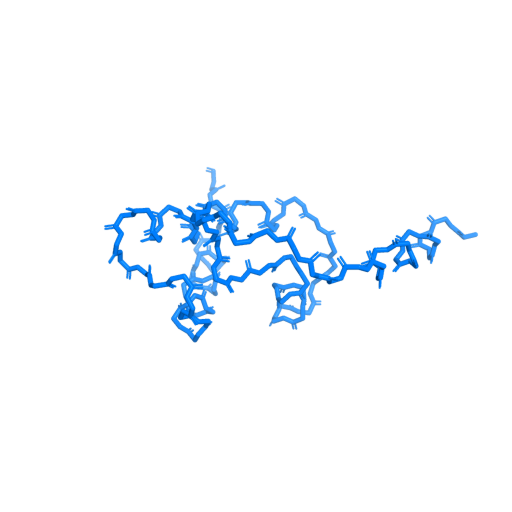 ALA A 1 71 ? -2.549 -5.871 2.643 1.00 92.06 71 ALA A N 1
ATOM 555 C CA . ALA A 1 71 ? -3.189 -4.565 2.770 1.00 92.06 71 ALA A CA 1
ATOM 556 C C . ALA A 1 71 ? -4.405 -4.609 3.711 1.00 92.06 71 ALA A C 1
ATOM 558 O O . ALA A 1 71 ? -4.605 -3.696 4.518 1.00 92.06 71 ALA A O 1
ATOM 559 N N . ARG A 1 72 ? -5.221 -5.673 3.639 1.00 92.00 72 ARG A N 1
ATOM 560 C CA . ARG A 1 72 ? -6.367 -5.867 4.544 1.00 92.00 72 ARG A CA 1
ATOM 561 C C . ARG A 1 72 ? -5.900 -6.049 5.985 1.00 92.00 72 ARG A C 1
ATOM 563 O O . ARG A 1 72 ? -6.454 -5.404 6.873 1.00 92.00 72 ARG A O 1
ATOM 570 N N . ALA A 1 73 ? -4.875 -6.870 6.208 1.00 92.62 73 ALA A N 1
ATOM 571 C CA . ALA A 1 73 ? -4.294 -7.098 7.528 1.00 92.62 73 ALA A CA 1
ATOM 572 C C . ALA A 1 73 ? -3.685 -5.816 8.126 1.00 92.62 73 ALA A C 1
ATOM 574 O O . ALA A 1 73 ? -3.921 -5.498 9.295 1.00 92.62 73 ALA A O 1
ATOM 575 N N . PHE A 1 74 ? -2.975 -5.032 7.310 1.00 90.75 74 PHE A N 1
ATOM 576 C CA . PHE A 1 74 ? -2.374 -3.761 7.714 1.00 90.75 74 PHE A CA 1
ATOM 577 C C . PHE A 1 74 ? -3.432 -2.750 8.179 1.00 90.75 74 PHE A C 1
ATOM 579 O O . PHE A 1 74 ? -3.311 -2.151 9.249 1.00 90.75 74 PHE A O 1
ATOM 586 N N . LEU A 1 75 ? -4.519 -2.595 7.415 1.00 88.50 75 LEU A N 1
ATOM 587 C CA . LEU A 1 75 ? -5.607 -1.684 7.778 1.00 88.50 75 LEU A CA 1
ATOM 588 C C . LEU A 1 75 ? -6.450 -2.192 8.954 1.00 88.50 75 LEU A C 1
ATOM 590 O O . LEU A 1 75 ? -6.942 -1.376 9.732 1.00 88.50 75 LEU A O 1
ATOM 594 N N . ALA A 1 76 ? -6.608 -3.509 9.109 1.00 87.94 76 ALA A N 1
ATOM 595 C CA . ALA A 1 76 ? -7.321 -4.103 10.241 1.00 87.94 76 ALA A CA 1
ATOM 596 C C . ALA A 1 76 ? -6.576 -3.906 11.571 1.00 87.94 76 ALA A C 1
ATOM 598 O O . ALA A 1 76 ? -7.209 -3.689 12.600 1.00 87.94 76 ALA A O 1
ATOM 599 N N . THR A 1 77 ? -5.240 -3.917 11.541 1.00 84.81 77 THR A N 1
ATOM 600 C CA . THR A 1 77 ? -4.385 -3.711 12.726 1.00 84.81 77 THR A CA 1
ATOM 601 C C . THR A 1 77 ? -4.277 -2.232 13.135 1.00 84.81 77 THR A C 1
ATOM 603 O O . THR A 1 77 ? -3.641 -1.904 14.130 1.00 84.81 77 THR A O 1
ATOM 606 N N . GLY A 1 78 ? -4.932 -1.319 12.408 1.00 68.94 78 GLY A N 1
ATOM 607 C CA . GLY A 1 78 ? -4.910 0.112 12.715 1.00 68.94 78 GLY A CA 1
ATOM 608 C C . GLY A 1 78 ? -3.774 0.879 12.041 1.00 68.94 78 GLY A C 1
ATOM 609 O O . GLY A 1 78 ? -3.349 1.884 12.590 1.00 68.94 78 GLY A O 1
ATOM 610 N N . GLY A 1 79 ? -3.301 0.407 10.876 1.00 63.06 79 GLY A N 1
ATOM 611 C CA . GLY A 1 79 ? -2.490 1.142 9.897 1.00 63.06 79 GLY A CA 1
ATOM 612 C C . GLY A 1 79 ? -1.561 2.203 10.481 1.00 63.06 79 GLY A C 1
ATOM 613 O O . GLY A 1 79 ? -1.877 3.379 10.370 1.00 63.06 79 GLY A O 1
ATOM 614 N N . SER A 1 80 ? -0.449 1.756 11.073 1.00 53.00 80 SER A N 1
ATOM 615 C CA . SER A 1 80 ? 0.557 2.564 11.778 1.00 53.00 80 SER A CA 1
ATOM 616 C C . SER A 1 80 ? -0.048 3.648 12.683 1.00 53.00 80 SER A C 1
ATOM 618 O O . SER A 1 80 ? -0.268 4.781 12.256 1.00 53.00 80 SER A O 1
ATOM 620 N N . MET A 1 81 ? -0.271 3.287 13.952 1.00 43.62 81 MET A N 1
ATOM 621 C CA . MET A 1 81 ? -0.264 4.266 15.050 1.00 43.62 81 MET A CA 1
ATOM 622 C C . MET A 1 81 ? 0.967 5.174 14.979 1.00 43.62 81 MET A C 1
ATOM 624 O O . MET A 1 81 ? 2.035 4.685 14.536 1.00 43.62 81 MET A O 1
#

Secondary structure (DSSP, 8-state):
--SSSSTTSTTS------S-----SS-HHHHHHHHT--S-TTHHHHHHHHHHHHHTTSS-TT-HHHHHHHHHHHHHTTS--

pLDDT: mean 77.02, std 17.87, range [43.62, 94.0]

Mean predicted aligned error: 9.98 Å

Sequence (81 aa):
DRVDDFARRCRELQAAQDVARLQSPLDGDALMQLFGRGPGAWIRPVKDYLLGLVIDGELAEDDRERATELARAFLATGGSM

Radius of gyration: 14.01 Å; Cα contacts (8 Å, |Δi|>4): 55; chains: 1; bounding box: 33×33×36 Å

Foldseek 3Di:
DPPPPPPPPPPPDDDDDPPCPQWQLDDQVNVCVLVVDDDDPLSVLLRVV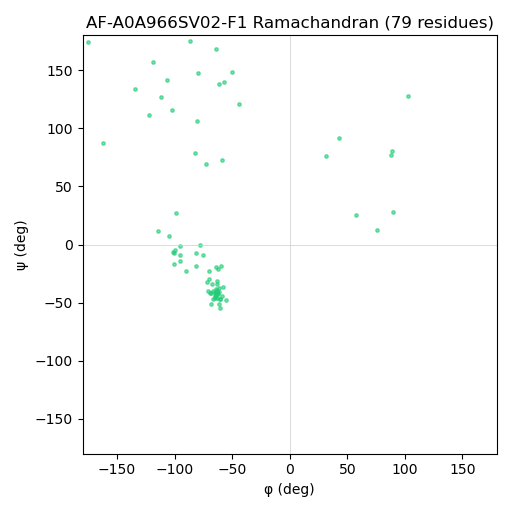SSVCCVVVVDPSNCPVVSSVVSVVCVVVPNDD

Solvent-accessible surface area (backbone atoms only — not comparable to full-atom values): 5196 Å² total; per-residue (Å²): 133,90,79,76,77,72,78,73,74,82,78,80,73,86,85,88,75,99,60,94,64,90,49,36,44,54,53,70,68,54,48,28,65,74,69,74,42,76,93,56,82,70,53,55,61,47,34,54,50,46,27,48,34,33,75,73,67,78,35,56,56,80,39,45,68,61,45,49,54,51,47,51,52,42,56,71,75,52,57,79,125